Protein AF-A0A355DTV2-F1 (afdb_monomer_lite)

Structure (mmCIF, N/CA/C/O backbone):
data_AF-A0A355DTV2-F1
#
_entry.id   AF-A0A355DTV2-F1
#
loop_
_atom_site.group_PDB
_atom_site.id
_atom_site.type_symbol
_atom_site.label_atom_id
_atom_site.label_alt_id
_atom_site.label_comp_id
_atom_site.label_asym_id
_atom_site.label_entity_id
_atom_site.label_seq_id
_atom_site.pdbx_PDB_ins_code
_atom_site.Cartn_x
_atom_site.Cartn_y
_atom_site.Cartn_z
_atom_site.occupancy
_atom_site.B_iso_or_equiv
_atom_site.auth_seq_id
_atom_site.auth_comp_id
_atom_site.auth_asym_id
_atom_site.auth_atom_id
_atom_site.pdbx_PDB_model_num
ATOM 1 N N . ALA A 1 1 ? 9.858 -0.710 8.877 1.00 85.94 1 ALA A N 1
ATOM 2 C CA . ALA A 1 1 ? 10.605 0.243 8.023 1.00 85.94 1 ALA A CA 1
ATOM 3 C C . ALA A 1 1 ? 10.608 1.642 8.637 1.00 85.94 1 ALA A C 1
ATOM 5 O O . ALA A 1 1 ? 9.737 1.949 9.443 1.00 85.94 1 ALA A O 1
ATOM 6 N N . THR A 1 2 ? 11.566 2.497 8.273 1.00 93.19 2 THR A N 1
ATOM 7 C CA . THR A 1 2 ? 11.585 3.917 8.670 1.00 93.19 2 THR A CA 1
ATOM 8 C C . THR A 1 2 ? 10.692 4.764 7.757 1.00 93.19 2 THR A C 1
ATOM 10 O O . THR A 1 2 ? 10.410 4.387 6.618 1.00 93.19 2 THR A O 1
ATOM 13 N N . ARG A 1 3 ? 10.292 5.965 8.206 1.00 88.50 3 ARG A N 1
ATOM 14 C CA . ARG A 1 3 ? 9.497 6.907 7.388 1.00 88.50 3 ARG A CA 1
ATOM 15 C C . ARG A 1 3 ? 10.162 7.235 6.046 1.00 88.50 3 ARG A C 1
ATOM 17 O O . ARG A 1 3 ? 9.471 7.365 5.039 1.00 88.50 3 ARG A O 1
ATOM 24 N N . SER A 1 4 ? 11.492 7.361 6.022 1.00 91.12 4 SER A N 1
ATOM 25 C CA . SER A 1 4 ? 12.227 7.637 4.782 1.00 91.12 4 SER A CA 1
ATOM 26 C C . SER A 1 4 ? 12.157 6.460 3.809 1.00 91.12 4 SER A C 1
ATOM 28 O O . SER A 1 4 ? 11.897 6.678 2.629 1.00 91.12 4 SER A O 1
ATOM 30 N N . GLN A 1 5 ? 12.307 5.226 4.306 1.00 94.00 5 GLN A N 1
ATOM 31 C CA . GLN A 1 5 ? 12.190 4.010 3.492 1.00 94.00 5 GLN A CA 1
ATOM 32 C C . GLN A 1 5 ? 10.78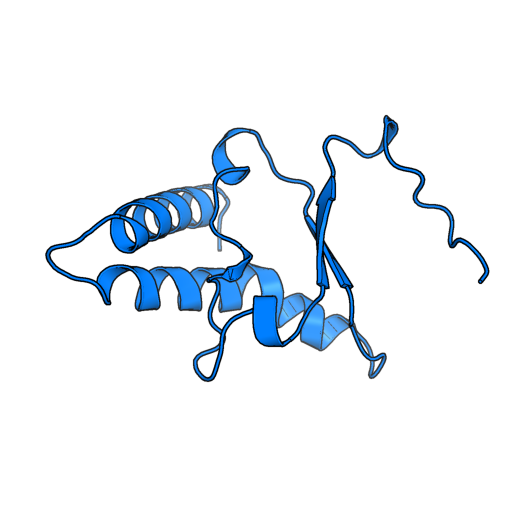6 3.858 2.901 1.00 94.00 5 GLN A C 1
ATOM 34 O O . GLN A 1 5 ? 10.647 3.564 1.719 1.00 94.00 5 GLN A O 1
ATOM 39 N N . ILE A 1 6 ? 9.743 4.121 3.695 1.00 92.06 6 ILE A N 1
ATOM 40 C CA . ILE A 1 6 ? 8.353 4.067 3.219 1.00 92.06 6 ILE A CA 1
ATOM 41 C C . ILE A 1 6 ? 8.127 5.088 2.100 1.00 92.06 6 ILE A C 1
ATOM 43 O O . ILE A 1 6 ? 7.514 4.766 1.083 1.00 92.06 6 ILE A O 1
ATOM 47 N N . ARG A 1 7 ? 8.649 6.312 2.251 1.00 91.38 7 ARG A N 1
ATOM 48 C CA . ARG A 1 7 ? 8.528 7.358 1.227 1.00 91.38 7 ARG A CA 1
ATOM 49 C C . ARG A 1 7 ? 9.262 6.988 -0.060 1.00 91.38 7 ARG A C 1
ATOM 51 O O . ARG A 1 7 ? 8.714 7.170 -1.141 1.00 91.38 7 ARG A O 1
ATOM 58 N N . GLU A 1 8 ? 10.487 6.483 0.050 1.00 93.50 8 GLU A N 1
ATOM 59 C CA . GLU A 1 8 ? 11.257 6.033 -1.111 1.00 93.50 8 GLU A CA 1
ATOM 60 C C . GLU A 1 8 ? 10.536 4.895 -1.842 1.00 93.50 8 GLU A C 1
ATOM 62 O O . GLU A 1 8 ? 10.374 4.942 -3.061 1.00 93.50 8 GLU A O 1
ATOM 67 N N . MET A 1 9 ? 10.040 3.907 -1.095 1.00 95.38 9 MET A N 1
ATOM 68 C CA . MET A 1 9 ? 9.335 2.771 -1.678 1.00 95.38 9 MET A CA 1
ATOM 69 C C . MET A 1 9 ? 8.004 3.182 -2.311 1.00 95.38 9 MET A C 1
ATOM 71 O O . MET A 1 9 ? 7.660 2.710 -3.388 1.00 95.38 9 MET A O 1
ATOM 75 N N . THR A 1 10 ? 7.295 4.133 -1.702 1.00 94.00 10 THR A N 1
ATOM 76 C CA . THR A 1 10 ? 6.097 4.748 -2.292 1.00 94.00 10 THR A CA 1
ATOM 77 C C . THR A 1 10 ? 6.403 5.399 -3.637 1.00 94.00 10 THR A C 1
ATOM 79 O O . THR A 1 10 ? 5.645 5.224 -4.589 1.00 94.00 10 THR A O 1
ATOM 82 N N . GLN A 1 11 ? 7.519 6.124 -3.739 1.00 93.25 11 GLN A N 1
ATOM 83 C CA . GLN A 1 11 ? 7.913 6.748 -4.997 1.00 93.25 11 GLN A CA 1
ATOM 84 C C . GLN A 1 11 ? 8.203 5.692 -6.067 1.00 93.25 11 GLN A C 1
ATOM 86 O O . GLN A 1 11 ? 7.694 5.814 -7.178 1.00 93.25 11 GLN A O 1
ATOM 91 N N . LYS A 1 12 ? 8.964 4.643 -5.720 1.00 95.31 12 LYS A N 1
ATOM 92 C CA . LYS A 1 12 ? 9.239 3.506 -6.615 1.00 95.31 12 LYS A CA 1
ATOM 93 C C . LYS A 1 12 ? 7.953 2.834 -7.082 1.00 95.31 12 LYS A C 1
ATOM 95 O O . LYS A 1 12 ? 7.804 2.548 -8.267 1.00 95.31 12 LYS A O 1
ATOM 100 N N . PHE A 1 13 ? 7.009 2.637 -6.167 1.00 96.31 13 PHE A N 1
ATOM 101 C CA . PHE A 1 13 ? 5.716 2.051 -6.479 1.00 96.31 13 PHE A CA 1
ATOM 102 C C . PHE A 1 13 ? 4.933 2.912 -7.474 1.00 96.31 13 PHE A C 1
ATOM 104 O O . PHE A 1 13 ? 4.513 2.415 -8.514 1.00 96.31 13 PHE A O 1
ATOM 111 N N . PHE A 1 14 ? 4.814 4.217 -7.218 1.00 92.69 14 PHE A N 1
ATOM 112 C CA . PHE A 1 14 ? 4.119 5.138 -8.118 1.00 92.69 14 PHE A CA 1
ATOM 113 C C . PHE A 1 14 ? 4.748 5.176 -9.519 1.00 92.69 14 PHE A C 1
ATOM 115 O O . PHE A 1 14 ? 4.043 5.115 -10.528 1.00 92.69 14 PHE A O 1
ATOM 122 N N . THR A 1 15 ? 6.082 5.227 -9.599 1.00 93.94 15 THR A N 1
ATOM 123 C CA . THR A 1 15 ? 6.775 5.171 -10.892 1.00 93.94 15 THR A CA 1
ATOM 124 C C . THR A 1 15 ? 6.579 3.830 -11.586 1.00 93.94 15 THR A C 1
ATOM 126 O O . THR A 1 15 ? 6.403 3.808 -12.796 1.00 93.94 15 THR A O 1
ATOM 129 N N . GLY A 1 16 ? 6.548 2.726 -10.837 1.00 95.88 16 GLY A N 1
ATOM 130 C CA . GLY A 1 16 ? 6.352 1.399 -11.409 1.00 95.88 16 GLY A CA 1
ATOM 131 C C . GLY A 1 16 ? 4.949 1.203 -11.980 1.00 95.88 16 GLY A C 1
ATOM 132 O O . GLY A 1 16 ? 4.799 0.617 -13.045 1.00 95.88 16 GLY A O 1
ATOM 133 N N . VAL A 1 17 ? 3.913 1.742 -11.323 1.00 93.94 17 VAL A N 1
ATOM 134 C CA . VAL A 1 17 ? 2.524 1.652 -11.821 1.00 93.94 17 VAL A CA 1
ATOM 135 C C . VAL A 1 17 ? 2.356 2.401 -13.144 1.00 93.94 17 VAL A C 1
ATOM 137 O O . VAL A 1 17 ? 1.517 2.044 -13.965 1.00 93.94 17 VAL A O 1
ATOM 140 N N . THR A 1 18 ? 3.159 3.442 -13.361 1.00 93.31 18 THR A N 1
ATOM 141 C CA . THR A 1 18 ? 3.101 4.273 -14.569 1.00 93.31 18 THR A CA 1
ATOM 142 C C . THR A 1 18 ? 4.128 3.869 -15.633 1.00 93.31 18 THR A C 1
ATOM 144 O O . THR A 1 18 ? 4.125 4.445 -16.723 1.00 93.31 18 THR A O 1
ATOM 147 N N . ASP A 1 19 ? 4.984 2.870 -15.373 1.00 95.25 19 ASP A N 1
ATOM 148 C CA . ASP A 1 19 ? 5.994 2.417 -16.332 1.00 95.25 19 ASP A CA 1
ATOM 149 C C . ASP A 1 19 ? 5.402 1.450 -17.363 1.00 95.25 19 ASP A C 1
ATOM 151 O O . ASP A 1 19 ? 5.394 0.229 -17.206 1.00 95.25 19 ASP A O 1
ATOM 155 N N . ILE A 1 20 ? 4.969 2.013 -18.489 1.00 93.81 20 ILE A N 1
ATO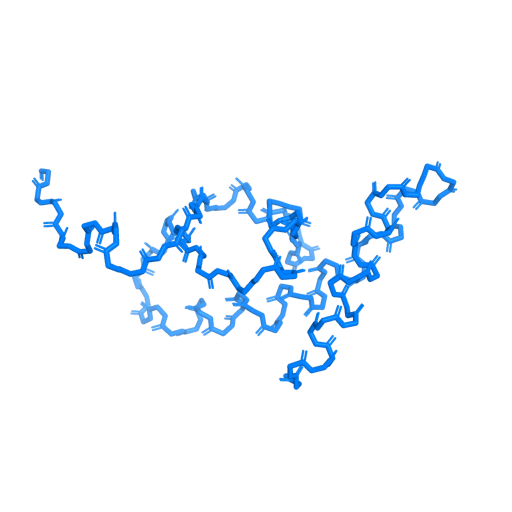M 156 C CA . ILE A 1 20 ? 4.439 1.251 -19.626 1.00 93.81 20 ILE A CA 1
ATOM 157 C C . ILE A 1 20 ? 5.465 0.305 -20.272 1.00 93.81 20 ILE A C 1
ATOM 159 O O . ILE A 1 20 ? 5.080 -0.585 -21.026 1.00 93.81 20 ILE A O 1
ATOM 163 N N . ARG A 1 21 ? 6.768 0.500 -20.026 1.00 96.38 21 ARG A N 1
ATOM 164 C CA . ARG A 1 21 ? 7.835 -0.328 -20.614 1.00 96.38 21 ARG A CA 1
ATOM 165 C C . ARG A 1 21 ? 8.116 -1.565 -19.770 1.00 96.38 21 ARG A C 1
ATOM 167 O O . ARG A 1 21 ? 8.593 -2.563 -20.302 1.00 96.38 21 ARG A O 1
ATOM 174 N N . ASN A 1 22 ? 7.836 -1.495 -18.471 1.00 96.12 22 ASN A N 1
ATOM 175 C CA . ASN A 1 22 ? 7.934 -2.619 -17.554 1.00 96.12 22 ASN A CA 1
ATOM 176 C C . ASN A 1 22 ? 6.685 -2.666 -16.661 1.00 96.12 22 ASN A C 1
ATOM 178 O O . ASN A 1 22 ? 6.725 -2.184 -15.521 1.00 96.12 22 ASN A O 1
ATOM 182 N N . PRO A 1 23 ? 5.594 -3.284 -17.150 1.00 91.56 23 PRO A N 1
ATOM 183 C CA . PRO A 1 23 ? 4.307 -3.265 -16.467 1.00 91.56 23 PRO A CA 1
ATOM 184 C C . PRO A 1 23 ? 4.326 -3.991 -15.121 1.00 91.56 23 PRO A C 1
ATOM 186 O O . PRO A 1 23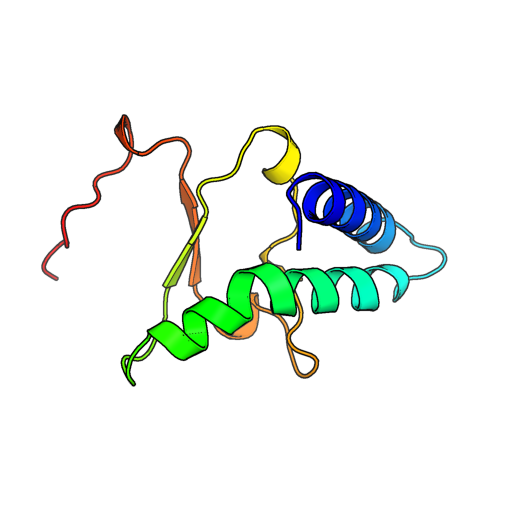 ? 3.411 -3.798 -14.344 1.00 91.56 23 PRO A O 1
ATOM 189 N N . ASN A 1 24 ? 5.354 -4.789 -14.814 1.00 95.50 24 ASN A N 1
ATOM 190 C CA . ASN A 1 24 ? 5.466 -5.509 -13.543 1.00 95.50 24 ASN A CA 1
ATOM 191 C C . ASN A 1 24 ? 6.413 -4.828 -12.541 1.00 95.50 24 ASN A C 1
ATOM 193 O O . ASN A 1 24 ? 6.573 -5.312 -11.422 1.00 95.50 24 ASN A O 1
ATOM 197 N N . SER A 1 25 ? 7.040 -3.704 -12.907 1.00 96.50 25 SER A N 1
ATOM 198 C CA . SER A 1 25 ? 7.994 -2.991 -12.041 1.00 96.50 25 SER A CA 1
ATOM 199 C C . SER A 1 25 ? 7.374 -2.457 -10.744 1.00 96.50 25 SER A C 1
ATOM 201 O O . SER A 1 25 ? 8.090 -2.203 -9.778 1.00 96.50 25 SER A O 1
ATOM 203 N N . TYR A 1 26 ? 6.046 -2.321 -10.692 1.00 96.62 26 TYR A N 1
ATOM 204 C CA . TYR A 1 26 ? 5.330 -1.933 -9.480 1.00 96.62 26 TYR A CA 1
ATOM 205 C C . TYR A 1 26 ? 5.248 -3.048 -8.433 1.00 96.62 26 TYR A C 1
ATOM 207 O O . TYR A 1 26 ? 5.018 -2.744 -7.263 1.00 96.62 26 TYR A O 1
ATOM 215 N N . LEU A 1 27 ? 5.389 -4.318 -8.831 1.00 97.75 27 LEU A N 1
ATOM 216 C CA . LEU A 1 27 ? 4.964 -5.453 -8.012 1.00 97.75 27 LEU A CA 1
ATOM 217 C C . LEU A 1 27 ? 5.824 -5.625 -6.756 1.00 97.75 27 LEU A C 1
ATOM 219 O O . LEU A 1 27 ? 5.285 -5.795 -5.666 1.00 97.75 27 LEU A O 1
ATOM 223 N N . GLU A 1 28 ? 7.147 -5.526 -6.884 1.00 97.75 28 GLU A N 1
ATOM 224 C CA . GLU A 1 28 ? 8.056 -5.610 -5.733 1.00 97.75 28 GLU A CA 1
ATOM 225 C C . GLU A 1 28 ? 7.820 -4.447 -4.741 1.00 97.75 28 GLU A C 1
ATOM 227 O O . GLU A 1 28 ? 7.602 -4.718 -3.556 1.00 97.75 28 GLU A O 1
ATOM 232 N N . PRO A 1 29 ? 7.753 -3.167 -5.173 1.00 97.44 29 PRO A N 1
ATOM 233 C CA . PRO A 1 29 ? 7.353 -2.078 -4.284 1.00 97.44 29 PRO A CA 1
ATOM 234 C C . PRO A 1 29 ? 5.977 -2.262 -3.633 1.00 97.44 29 PRO A C 1
ATOM 236 O O . PRO A 1 29 ? 5.818 -1.941 -2.454 1.00 97.44 29 PRO A O 1
ATOM 239 N N . ALA A 1 30 ? 4.991 -2.783 -4.373 1.00 97.88 30 ALA A N 1
ATOM 240 C CA . ALA A 1 30 ? 3.647 -3.045 -3.862 1.00 97.88 30 ALA A CA 1
ATOM 241 C C . ALA A 1 30 ? 3.663 -4.070 -2.722 1.00 97.88 30 ALA A C 1
ATOM 243 O O . ALA A 1 30 ? 3.021 -3.853 -1.694 1.00 97.88 30 ALA A O 1
ATOM 244 N N . GLN A 1 31 ? 4.427 -5.152 -2.889 1.00 98.12 31 GLN A N 1
ATOM 245 C CA . GLN A 1 31 ? 4.588 -6.205 -1.886 1.00 98.12 31 GLN A CA 1
ATOM 246 C C . GLN A 1 31 ? 5.338 -5.700 -0.655 1.00 98.12 31 GLN A C 1
ATOM 248 O O . GLN A 1 31 ? 4.873 -5.878 0.467 1.00 98.12 31 GLN A O 1
ATOM 253 N N . LYS A 1 32 ? 6.436 -4.956 -0.838 1.00 97.69 32 LYS A N 1
ATOM 254 C CA . LYS A 1 32 ? 7.175 -4.369 0.292 1.00 97.69 32 LYS A CA 1
ATOM 255 C C . LYS A 1 32 ? 6.338 -3.388 1.106 1.00 97.69 32 LYS A C 1
ATOM 257 O O . LYS A 1 32 ? 6.434 -3.361 2.330 1.00 97.69 32 LYS A O 1
ATOM 262 N N . LEU A 1 33 ? 5.517 -2.571 0.448 1.00 95.75 33 LEU A N 1
ATOM 263 C CA . LEU A 1 33 ? 4.606 -1.664 1.146 1.00 95.75 33 LEU A CA 1
ATOM 264 C C . LEU A 1 33 ? 3.473 -2.418 1.849 1.00 95.75 33 LEU A C 1
ATOM 266 O O . LEU A 1 33 ? 3.098 -2.015 2.947 1.00 95.75 33 LEU A O 1
ATOM 270 N N . TYR A 1 34 ? 2.960 -3.501 1.261 1.00 95.75 34 TYR A N 1
ATOM 271 C CA . TYR A 1 34 ? 1.980 -4.368 1.914 1.00 95.75 34 TYR A CA 1
ATOM 272 C C . TYR A 1 34 ? 2.542 -4.973 3.210 1.00 95.75 34 TYR A C 1
ATOM 274 O O . TYR A 1 34 ? 1.945 -4.783 4.270 1.00 95.75 34 TYR A O 1
ATOM 282 N N . GLU A 1 35 ? 3.720 -5.604 3.141 1.00 96.25 35 GLU A N 1
ATOM 283 C CA . GLU A 1 35 ? 4.418 -6.194 4.298 1.00 96.25 35 GLU A CA 1
ATOM 284 C C . GLU A 1 35 ? 4.617 -5.163 5.422 1.00 96.25 35 GLU A C 1
ATOM 286 O O . GLU A 1 35 ? 4.483 -5.452 6.607 1.00 96.25 35 GLU A O 1
ATOM 291 N N . TRP A 1 36 ? 4.946 -3.914 5.077 1.00 94.94 36 TRP A N 1
ATOM 292 C CA . TRP A 1 36 ? 5.224 -2.893 6.090 1.00 94.94 36 TRP A CA 1
ATOM 293 C C . TRP A 1 36 ? 3.985 -2.222 6.676 1.00 94.94 36 TRP A C 1
ATOM 295 O O . TRP A 1 36 ? 4.059 -1.739 7.807 1.00 94.94 36 TRP A O 1
ATOM 305 N N . LEU A 1 37 ? 2.903 -2.095 5.907 1.00 90.94 37 LEU A N 1
ATOM 306 C CA . LEU A 1 37 ? 1.772 -1.231 6.263 1.00 90.94 37 LEU A CA 1
ATOM 307 C C . LEU A 1 37 ? 0.486 -1.997 6.563 1.00 90.94 37 LEU A C 1
ATOM 309 O O . LEU A 1 37 ? -0.331 -1.498 7.333 1.00 90.94 37 LEU A O 1
ATOM 313 N N . VAL A 1 38 ? 0.287 -3.158 5.940 1.00 92.06 38 VAL A N 1
ATOM 314 C CA . VAL A 1 38 ? -0.976 -3.903 5.996 1.00 92.06 38 VAL A CA 1
ATOM 315 C C . VAL A 1 38 ? -0.821 -5.175 6.813 1.00 92.06 38 VAL A C 1
ATOM 317 O O . VAL A 1 38 ? -1.616 -5.393 7.721 1.00 92.06 38 VAL A O 1
ATOM 320 N N . GLU A 1 39 ? 0.215 -5.970 6.545 1.00 91.94 39 GLU A N 1
ATOM 321 C CA . GLU A 1 39 ? 0.441 -7.256 7.220 1.00 91.94 39 GLU A CA 1
ATOM 322 C C . GLU A 1 39 ? 0.403 -7.157 8.762 1.00 91.94 39 GLU A C 1
ATOM 324 O O . GLU A 1 39 ? -0.338 -7.927 9.376 1.00 91.94 39 GLU A O 1
ATOM 329 N N . PRO A 1 40 ? 1.021 -6.150 9.422 1.00 91.12 40 PRO A N 1
ATOM 330 C CA . PRO A 1 40 ? 0.953 -6.035 10.881 1.00 91.12 40 PRO A CA 1
ATOM 331 C C . PRO A 1 40 ? -0.466 -5.788 11.419 1.00 91.12 40 PRO A C 1
ATOM 333 O O . PRO A 1 40 ? -0.756 -6.093 12.572 1.00 91.12 40 PRO A O 1
ATOM 336 N N . LEU A 1 41 ? -1.364 -5.212 10.611 1.00 87.44 41 LEU A N 1
ATOM 337 C CA . LEU A 1 41 ? -2.754 -4.962 11.009 1.00 87.44 41 LEU A CA 1
ATOM 338 C C . LEU A 1 41 ? -3.577 -6.253 11.012 1.00 87.44 41 LEU A C 1
ATOM 340 O O . LEU A 1 41 ? -4.480 -6.399 11.837 1.00 87.44 41 LEU A O 1
ATOM 344 N N . GLU A 1 42 ? -3.266 -7.184 10.110 1.00 81.56 42 GLU A N 1
ATOM 345 C CA . GLU A 1 42 ? -3.933 -8.486 10.044 1.00 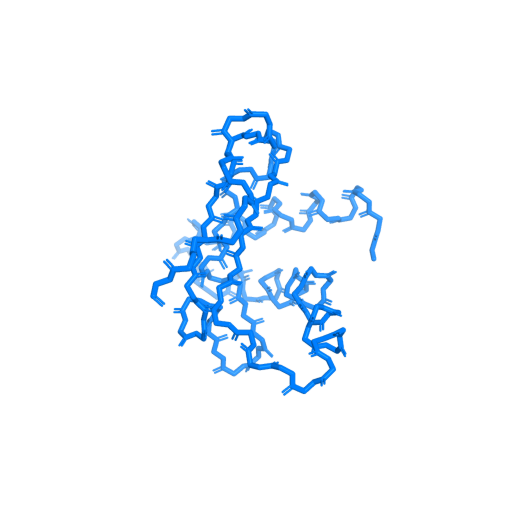81.56 42 GLU A CA 1
ATOM 346 C C . GLU A 1 42 ? -3.640 -9.317 11.295 1.00 81.56 42 GLU A C 1
ATOM 348 O O . GLU A 1 42 ? -4.547 -9.939 11.850 1.00 81.56 42 GLU A O 1
ATOM 353 N N . GLU A 1 43 ? -2.408 -9.244 11.801 1.00 80.00 43 GLU A N 1
ATOM 354 C CA . GLU A 1 43 ? -1.999 -9.901 13.046 1.00 80.00 43 GLU A CA 1
ATOM 355 C C . GLU A 1 43 ? -2.709 -9.314 14.279 1.00 80.00 43 GLU A C 1
ATOM 357 O O . GLU A 1 43 ? -3.112 -10.045 15.187 1.00 80.00 43 GLU A O 1
ATOM 362 N N . ILE A 1 44 ? -2.914 -7.992 14.306 1.00 79.12 44 ILE A N 1
ATOM 363 C CA . ILE A 1 44 ? -3.538 -7.280 15.435 1.00 79.12 44 ILE A CA 1
ATOM 364 C C . ILE A 1 44 ? -5.044 -7.559 15.537 1.00 79.12 44 ILE A C 1
ATOM 366 O O . ILE A 1 44 ? -5.623 -7.409 16.612 1.00 79.12 44 ILE A O 1
ATOM 370 N N . SER A 1 45 ? -5.690 -8.011 14.462 1.00 75.50 45 SER A N 1
ATOM 371 C CA . SER A 1 45 ? -7.147 -8.177 14.393 1.00 75.50 45 SER A CA 1
ATOM 372 C C . SER A 1 45 ? -7.748 -9.179 15.402 1.00 75.50 45 SER A C 1
ATOM 374 O O . SER A 1 45 ? -8.968 -9.276 15.514 1.00 75.50 45 SER A O 1
ATOM 376 N N . GLN A 1 46 ? -6.934 -9.945 16.143 1.00 68.56 46 GLN A N 1
ATOM 377 C CA . GLN A 1 46 ? -7.364 -10.930 17.158 1.00 68.56 46 GLN A CA 1
ATOM 378 C C . GLN A 1 46 ? -8.504 -11.863 16.697 1.00 68.56 46 GLN A C 1
ATOM 380 O O . GLN A 1 46 ? -9.391 -12.226 17.467 1.00 68.56 46 GLN A O 1
ATOM 385 N N . GLY A 1 47 ? -8.507 -12.247 15.419 1.00 67.56 47 GLY A N 1
ATOM 386 C CA . GLY A 1 47 ? -9.537 -13.118 14.844 1.00 67.56 47 GLY A CA 1
ATOM 387 C C . GLY A 1 47 ? -10.842 -12.417 14.450 1.00 67.56 47 GLY A C 1
ATOM 388 O O . GLY A 1 47 ? -11.747 -13.076 13.939 1.00 67.56 47 GLY A O 1
ATOM 389 N N . GLN A 1 48 ? -10.954 -11.096 14.612 1.00 76.69 48 GLN A N 1
ATOM 390 C CA . GLN A 1 48 ? -12.024 -10.335 13.972 1.00 76.69 48 GLN A CA 1
ATOM 391 C C . GLN A 1 48 ? -11.766 -10.243 12.467 1.00 76.69 48 GLN A C 1
ATOM 393 O O . GLN A 1 48 ? -10.631 -10.101 12.006 1.00 76.69 48 GLN A O 1
ATOM 398 N N . LYS A 1 49 ? -12.834 -10.332 11.674 1.00 79.12 49 LYS A N 1
ATOM 399 C CA . LYS A 1 49 ? -12.738 -10.184 10.224 1.00 79.12 49 LYS A CA 1
ATOM 400 C C . LYS A 1 49 ? -12.622 -8.700 9.883 1.00 79.12 49 LYS A C 1
ATOM 402 O O . LYS A 1 49 ? -13.616 -7.980 9.914 1.00 79.12 49 LYS A O 1
ATOM 407 N N . LEU A 1 50 ? -11.418 -8.253 9.534 1.00 83.94 50 LEU A N 1
ATOM 408 C CA . LEU A 1 50 ? -11.215 -6.939 8.926 1.00 83.94 50 LEU A CA 1
ATOM 409 C C . LEU A 1 50 ? -11.878 -6.924 7.546 1.00 83.94 50 LEU A C 1
ATOM 411 O O . LEU A 1 50 ? -11.560 -7.749 6.692 1.00 83.94 50 LEU A O 1
ATOM 415 N N . THR A 1 51 ? -12.799 -5.990 7.327 1.00 87.12 51 THR A N 1
ATOM 416 C CA . THR A 1 51 ? -13.445 -5.789 6.018 1.00 87.12 51 THR A CA 1
ATOM 417 C C . THR A 1 51 ? -13.138 -4.424 5.420 1.00 87.12 51 THR A C 1
ATOM 419 O O . THR A 1 51 ? -13.203 -4.267 4.204 1.00 87.12 51 THR A O 1
ATOM 422 N N . ASN A 1 52 ? -12.791 -3.444 6.259 1.00 89.94 52 ASN A N 1
ATOM 423 C CA . ASN A 1 52 ? -12.617 -2.052 5.865 1.00 89.94 52 ASN A CA 1
ATOM 424 C C . ASN A 1 52 ? -11.258 -1.549 6.353 1.00 89.94 52 ASN A C 1
ATOM 426 O O . ASN A 1 52 ? -10.946 -1.673 7.538 1.00 89.94 52 ASN A O 1
ATOM 430 N N . LEU A 1 53 ? -10.482 -0.945 5.457 1.00 90.81 53 LEU A N 1
ATOM 431 C CA . LEU A 1 53 ? -9.228 -0.275 5.784 1.00 90.81 53 LEU A CA 1
ATOM 432 C C . LEU A 1 53 ? -9.338 1.196 5.407 1.00 90.81 53 LEU A C 1
ATOM 434 O O . LEU A 1 53 ? -9.519 1.544 4.239 1.00 90.81 53 LEU A O 1
ATOM 438 N N . THR A 1 54 ? -9.204 2.064 6.404 1.00 90.00 54 THR A N 1
ATOM 439 C CA . THR A 1 54 ? -9.275 3.509 6.203 1.00 90.00 54 THR A CA 1
ATOM 440 C C . THR A 1 54 ? -7.924 4.145 6.483 1.00 90.00 54 THR A C 1
ATOM 442 O O . THR A 1 54 ? -7.366 4.000 7.568 1.00 90.00 54 THR A O 1
ATOM 445 N N . PHE A 1 55 ? -7.406 4.880 5.502 1.00 89.50 55 PHE A N 1
ATOM 446 C CA . PHE A 1 55 ? -6.067 5.449 5.535 1.00 89.50 55 PHE A CA 1
ATOM 447 C C . PHE A 1 55 ? -6.113 6.950 5.805 1.00 89.50 55 PHE A C 1
ATOM 449 O O . PHE A 1 55 ? -6.771 7.710 5.092 1.00 89.50 55 PHE A O 1
ATOM 456 N N . LEU A 1 56 ? -5.347 7.388 6.802 1.00 89.56 56 LEU A N 1
ATOM 457 C CA . LEU A 1 56 ? -5.040 8.795 7.033 1.00 89.56 56 LEU A CA 1
ATOM 458 C C . LEU A 1 56 ? -3.587 9.044 6.633 1.00 89.56 56 LEU A C 1
ATOM 460 O O . LEU A 1 56 ? -2.658 8.642 7.329 1.00 89.56 56 LEU A O 1
ATOM 464 N N . MET A 1 57 ? -3.396 9.688 5.485 1.00 85.19 57 MET A N 1
ATOM 465 C CA . MET A 1 57 ? -2.084 9.814 4.855 1.00 85.19 57 MET A CA 1
ATOM 466 C C . MET A 1 57 ? -1.554 11.246 4.893 1.00 85.19 57 MET A C 1
ATOM 468 O O 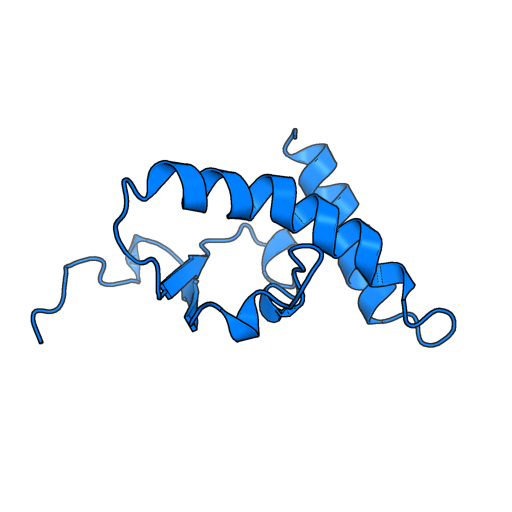. MET A 1 57 ? -2.272 12.218 4.625 1.00 85.19 57 MET A O 1
ATOM 472 N N . ASP A 1 58 ? -0.252 11.355 5.156 1.00 82.56 58 ASP A N 1
ATOM 473 C CA . ASP A 1 58 ? 0.515 12.580 4.941 1.00 82.56 58 ASP A CA 1
ATOM 474 C C . ASP A 1 58 ? 0.442 12.993 3.457 1.00 82.56 58 ASP A C 1
ATOM 476 O O . ASP A 1 58 ? 0.251 12.151 2.577 1.00 82.56 58 ASP A O 1
ATOM 480 N N . LYS A 1 59 ? 0.606 14.287 3.162 1.00 79.81 59 LYS A N 1
ATOM 481 C CA . LYS A 1 59 ? 0.437 14.895 1.831 1.00 79.81 59 LYS A CA 1
ATOM 482 C C . LYS A 1 59 ? 1.113 14.088 0.718 1.00 79.81 59 LYS A C 1
ATOM 484 O O . LYS A 1 59 ? 0.521 13.902 -0.339 1.00 79.81 59 LYS A O 1
ATOM 489 N N . ASN A 1 60 ? 2.320 13.590 0.971 1.00 77.12 60 ASN A N 1
ATOM 490 C CA . ASN A 1 60 ? 3.140 12.891 -0.023 1.00 77.12 60 ASN A CA 1
ATOM 491 C C . ASN A 1 60 ? 2.746 11.422 -0.243 1.00 77.12 60 ASN A C 1
ATOM 493 O O . ASN A 1 60 ? 3.260 10.793 -1.157 1.00 77.12 60 ASN A O 1
ATOM 497 N N . LEU A 1 61 ? 1.868 10.869 0.594 1.00 82.19 61 LEU A N 1
ATOM 498 C CA . LEU A 1 61 ? 1.405 9.484 0.500 1.00 82.19 61 LEU A CA 1
ATOM 499 C C . LEU A 1 61 ? -0.030 9.391 -0.040 1.00 82.19 61 LEU A C 1
ATOM 501 O O . LEU A 1 61 ? -0.479 8.312 -0.395 1.00 82.19 61 LEU A O 1
ATOM 505 N N . ARG A 1 62 ? -0.750 10.513 -0.182 1.00 82.25 62 ARG A N 1
ATOM 506 C CA . ARG A 1 62 ? -2.146 10.515 -0.663 1.00 82.25 62 ARG A CA 1
ATOM 507 C C . ARG A 1 62 ? -2.330 9.988 -2.086 1.00 82.25 62 ARG A C 1
ATOM 509 O O . ARG A 1 62 ? -3.433 9.578 -2.423 1.00 82.25 62 ARG A O 1
ATOM 516 N N . SER A 1 63 ? -1.269 9.992 -2.889 1.00 83.19 63 SER A N 1
ATOM 517 C CA . SER A 1 63 ? -1.277 9.474 -4.261 1.00 83.19 63 SER A CA 1
ATOM 518 C C . SER A 1 63 ? -0.818 8.017 -4.364 1.00 83.19 63 SER A C 1
ATOM 520 O O . SER A 1 63 ? -0.644 7.524 -5.476 1.00 83.19 63 SER A O 1
ATOM 522 N N . VAL A 1 64 ? -0.578 7.329 -3.239 1.00 88.44 64 VAL A N 1
ATOM 523 C CA . VAL A 1 64 ? -0.233 5.902 -3.254 1.00 88.44 64 VAL A CA 1
ATOM 524 C C . VAL A 1 64 ? -1.406 5.127 -3.866 1.00 88.44 64 VAL A C 1
ATOM 526 O O . VAL A 1 64 ? -2.533 5.269 -3.383 1.00 88.44 64 VAL A O 1
ATOM 529 N N . PRO A 1 65 ? -1.173 4.271 -4.875 1.00 92.81 65 PRO A N 1
ATOM 530 C CA . PRO A 1 65 ? -2.199 3.379 -5.397 1.00 92.81 65 PRO A CA 1
ATOM 531 C C . PRO A 1 65 ? -2.466 2.226 -4.410 1.00 92.81 65 PRO A C 1
ATOM 533 O O . PRO A 1 65 ? -2.104 1.081 -4.651 1.00 92.81 65 PRO A O 1
ATOM 536 N N . LEU A 1 66 ? -3.105 2.538 -3.274 1.00 93.62 66 LEU A N 1
ATOM 537 C CA . LEU A 1 66 ? -3.368 1.610 -2.162 1.00 93.62 66 LEU A CA 1
ATOM 538 C C . LEU A 1 66 ? -4.112 0.347 -2.605 1.00 93.62 66 LEU A C 1
ATOM 540 O O . LEU A 1 66 ? -3.807 -0.746 -2.142 1.00 93.62 66 LEU A O 1
ATOM 544 N N . ALA A 1 67 ? -5.052 0.505 -3.537 1.00 94.62 67 ALA A N 1
ATOM 545 C CA . ALA A 1 67 ? -5.797 -0.595 -4.140 1.00 94.62 67 ALA A CA 1
ATOM 546 C C . ALA A 1 67 ? -4.893 -1.651 -4.788 1.00 94.62 67 ALA A C 1
ATOM 548 O O . ALA A 1 67 ? -5.247 -2.825 -4.784 1.00 94.62 67 ALA A O 1
ATOM 549 N N . ALA A 1 68 ? -3.737 -1.229 -5.305 1.00 96.06 68 ALA A N 1
ATOM 550 C CA . ALA A 1 68 ? -2.772 -2.071 -5.996 1.00 96.06 68 ALA A CA 1
ATOM 551 C C . ALA A 1 68 ? -1.636 -2.574 -5.086 1.00 96.06 68 ALA A C 1
ATOM 553 O O . ALA A 1 68 ? -0.707 -3.210 -5.584 1.00 96.06 68 ALA A O 1
ATOM 554 N N . LEU A 1 69 ? -1.684 -2.314 -3.770 1.00 96.56 69 LEU A N 1
ATOM 555 C CA . LEU A 1 69 ? -0.841 -3.059 -2.831 1.00 96.56 69 LEU A CA 1
ATOM 556 C C . LEU A 1 69 ? -1.152 -4.550 -2.965 1.00 96.56 69 LEU A C 1
ATOM 558 O O . LEU A 1 69 ? -2.299 -4.919 -3.213 1.00 96.56 69 LEU A O 1
ATOM 562 N N . HIS A 1 70 ? -0.133 -5.392 -2.834 1.00 97.50 70 HIS A N 1
ATOM 563 C CA . HIS A 1 70 ? -0.229 -6.794 -3.219 1.00 97.50 70 HIS A CA 1
ATOM 564 C C . HIS A 1 70 ? 0.391 -7.681 -2.144 1.00 97.50 70 HIS A C 1
ATOM 566 O O . HIS A 1 70 ? 1.523 -7.443 -1.743 1.00 97.50 70 HIS A O 1
ATOM 572 N N . ASP A 1 71 ? -0.316 -8.717 -1.704 1.00 95.12 71 ASP A N 1
ATOM 573 C CA . ASP A 1 71 ? 0.131 -9.619 -0.625 1.00 95.12 71 ASP A CA 1
ATOM 574 C C . ASP A 1 71 ? 0.983 -10.804 -1.125 1.00 95.12 71 ASP A C 1
ATOM 576 O O . ASP A 1 71 ? 1.379 -11.688 -0.369 1.00 95.12 71 ASP A O 1
ATOM 580 N N . GLY A 1 72 ? 1.233 -10.845 -2.433 1.00 95.44 72 GLY A N 1
ATOM 581 C CA . GLY A 1 72 ? 1.901 -11.951 -3.125 1.00 95.44 72 GLY A CA 1
ATOM 582 C C . GLY A 1 72 ? 0.931 -12.923 -3.803 1.00 95.44 72 GLY A C 1
ATOM 583 O O . GLY A 1 72 ? 1.358 -13.695 -4.657 1.00 95.44 72 GLY A O 1
ATOM 584 N N . LYS A 1 73 ? -0.367 -12.838 -3.500 1.00 95.69 73 LYS A N 1
ATOM 585 C CA . LYS A 1 73 ? -1.445 -13.657 -4.072 1.00 95.69 73 LYS A CA 1
ATOM 586 C C . LYS A 1 73 ? -2.502 -12.826 -4.802 1.00 95.69 73 LYS A C 1
ATOM 588 O O . LYS A 1 73 ? -3.011 -13.287 -5.817 1.00 95.69 73 LYS A O 1
ATOM 593 N N . GLY A 1 74 ? -2.830 -11.648 -4.287 1.00 96.12 74 GLY A N 1
ATOM 594 C CA . GLY A 1 74 ? -3.832 -10.749 -4.841 1.00 96.12 74 GLY A CA 1
ATOM 595 C C . GLY A 1 74 ? -3.672 -9.314 -4.350 1.00 96.12 74 GLY A C 1
ATOM 596 O O . GLY A 1 74 ? -2.776 -8.975 -3.568 1.00 96.12 74 GLY A O 1
ATOM 597 N N . PHE A 1 75 ? -4.550 -8.452 -4.845 1.00 96.88 75 PHE A N 1
ATOM 598 C CA . PHE A 1 75 ? -4.535 -7.026 -4.558 1.00 96.88 75 PHE A CA 1
ATOM 599 C C . PHE A 1 75 ? -5.352 -6.680 -3.316 1.00 96.88 75 PHE A C 1
ATOM 601 O O . PHE A 1 75 ? -6.366 -7.302 -2.997 1.00 96.88 75 PHE A O 1
ATOM 608 N N . LEU A 1 76 ? -4.963 -5.604 -2.635 1.00 95.44 76 LEU A N 1
ATOM 609 C CA . LEU A 1 76 ? -5.635 -5.148 -1.424 1.00 95.44 76 LEU A CA 1
ATOM 610 C C . LEU A 1 76 ? -7.118 -4.827 -1.665 1.00 95.44 76 LEU A C 1
ATOM 612 O O . LEU A 1 76 ? -7.960 -5.141 -0.824 1.00 95.44 76 LEU A O 1
ATOM 616 N N . ALA A 1 77 ? -7.448 -4.251 -2.826 1.00 95.25 77 ALA A N 1
ATOM 617 C CA . ALA A 1 77 ? -8.827 -3.933 -3.203 1.00 95.25 77 ALA A CA 1
ATOM 618 C C . ALA A 1 77 ? -9.721 -5.165 -3.431 1.00 95.25 77 ALA A C 1
ATOM 620 O O . ALA A 1 77 ? -10.942 -5.041 -3.399 1.00 95.25 77 ALA A O 1
ATOM 621 N N . GLU A 1 78 ? -9.145 -6.349 -3.638 1.00 95.31 78 GLU A N 1
ATOM 622 C CA . GLU A 1 78 ? -9.909 -7.596 -3.775 1.00 95.31 78 GLU A CA 1
ATOM 623 C C . GLU A 1 78 ? -10.350 -8.138 -2.410 1.00 95.31 78 GLU A C 1
ATOM 625 O O . GLU A 1 78 ? -11.287 -8.931 -2.317 1.00 95.31 78 GLU A O 1
ATOM 630 N N . ARG A 1 79 ? -9.673 -7.709 -1.338 1.00 91.44 79 ARG A N 1
ATOM 631 C CA . ARG A 1 79 ? -9.846 -8.237 0.018 1.00 91.44 79 ARG A CA 1
ATOM 632 C C . ARG A 1 79 ? -10.542 -7.258 0.963 1.00 91.44 79 ARG A C 1
ATOM 634 O O . ARG A 1 79 ? -11.240 -7.702 1.874 1.00 91.44 79 ARG A O 1
ATOM 641 N N . TYR A 1 80 ? -10.372 -5.952 0.751 1.00 92.44 80 TYR A N 1
ATOM 642 C CA . TYR A 1 80 ? -10.835 -4.910 1.669 1.00 92.44 80 TYR A CA 1
ATOM 643 C C . TYR A 1 80 ? -11.574 -3.778 0.957 1.00 92.44 80 TYR A C 1
ATOM 645 O O . TYR A 1 80 ? -11.190 -3.339 -0.125 1.00 92.44 80 TYR A O 1
ATOM 653 N N . SER A 1 81 ? -12.576 -3.217 1.636 1.00 92.31 81 SER A N 1
ATOM 654 C CA . SER A 1 81 ? -13.126 -1.907 1.282 1.00 92.31 81 SER A CA 1
ATOM 655 C C . SER A 1 81 ? -12.147 -0.821 1.722 1.00 92.31 81 SER A C 1
ATOM 657 O O . SER A 1 81 ? -11.809 -0.731 2.905 1.00 92.31 81 SER A O 1
ATOM 659 N N . LEU A 1 82 ? -11.683 0.003 0.784 1.00 92.12 82 LEU A N 1
ATOM 660 C CA . LEU A 1 82 ? -10.656 1.013 1.043 1.00 92.12 82 LEU A CA 1
ATOM 661 C C . LEU A 1 82 ? -11.271 2.407 1.176 1.00 92.12 82 LEU A C 1
ATOM 663 O O . LEU A 1 82 ? -12.044 2.838 0.322 1.00 92.12 82 LEU A O 1
ATOM 667 N N . GLY A 1 83 ? -10.891 3.129 2.229 1.00 89.62 83 GLY A N 1
ATOM 668 C CA . GLY A 1 83 ? -11.288 4.515 2.472 1.00 89.62 83 GLY A CA 1
ATOM 669 C C . GLY A 1 83 ? -10.085 5.431 2.677 1.00 89.62 83 GLY A C 1
ATOM 670 O O . GLY A 1 83 ? -9.040 5.007 3.167 1.00 89.62 83 GLY A O 1
ATOM 671 N N . ILE A 1 84 ? -10.233 6.712 2.342 1.00 88.00 84 ILE A N 1
ATOM 672 C CA . ILE A 1 84 ? -9.233 7.746 2.636 1.00 88.00 84 ILE A CA 1
ATOM 673 C C . ILE A 1 84 ? -9.881 8.808 3.519 1.00 88.00 84 ILE A C 1
ATOM 675 O O . ILE A 1 84 ? -10.911 9.377 3.162 1.00 88.00 84 ILE A O 1
ATOM 679 N N . MET A 1 85 ? -9.258 9.098 4.660 1.00 87.50 85 MET A N 1
ATOM 680 C CA . MET A 1 85 ? -9.674 10.173 5.558 1.00 87.50 85 MET A CA 1
ATOM 681 C C . MET A 1 85 ? -8.846 11.436 5.300 1.00 87.50 85 MET A C 1
ATOM 683 O O . MET A 1 85 ? -7.614 11.371 5.300 1.00 87.50 85 MET A O 1
ATOM 687 N N . PRO A 1 86 ? -9.480 12.610 5.136 1.00 81.31 86 PRO A N 1
ATOM 688 C CA . PRO A 1 86 ? -8.759 13.873 5.003 1.00 81.31 86 PRO A CA 1
ATOM 689 C C . PRO A 1 86 ? -8.149 14.338 6.336 1.00 81.31 86 PRO A C 1
ATOM 691 O O . PRO A 1 86 ? -7.038 14.873 6.349 1.00 81.31 86 PRO A O 1
ATOM 694 N N . SER A 1 87 ? -8.858 14.137 7.454 1.00 83.38 87 SER A N 1
ATOM 695 C CA . SER A 1 87 ? -8.383 14.390 8.820 1.00 83.38 87 SER A CA 1
ATOM 696 C C . SER A 1 87 ? -9.251 13.662 9.857 1.00 83.38 87 SER A C 1
ATOM 698 O O . SER A 1 87 ? -10.403 13.316 9.579 1.00 83.38 87 SER A O 1
ATOM 700 N N . LEU A 1 88 ? -8.723 13.473 11.073 1.00 82.94 88 LEU A N 1
ATOM 701 C CA . LEU A 1 88 ? -9.505 12.946 12.203 1.00 82.94 88 LEU A CA 1
ATOM 702 C C . LEU A 1 88 ? -10.630 13.903 12.621 1.00 82.94 88 LEU A C 1
ATOM 704 O O . LEU A 1 88 ? -11.717 13.454 12.955 1.00 82.94 88 LEU A O 1
ATOM 708 N N . ALA A 1 89 ? -10.390 15.216 12.564 1.00 84.25 89 ALA A N 1
ATOM 709 C CA . ALA A 1 89 ? -11.364 16.224 12.986 1.00 84.25 89 ALA A CA 1
ATOM 710 C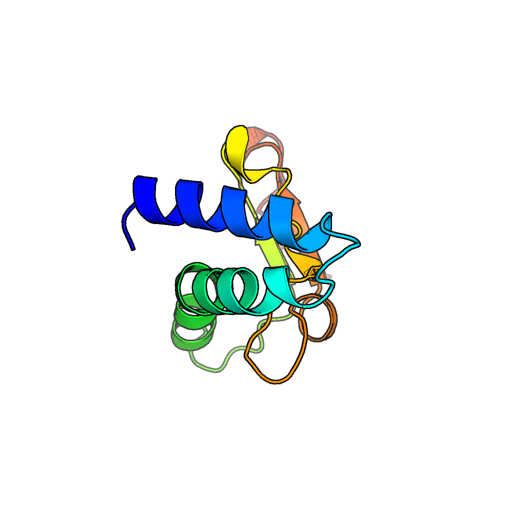 C . ALA A 1 89 ? -12.588 16.321 12.057 1.00 84.25 89 ALA A C 1
ATOM 712 O O . ALA A 1 89 ? -13.646 16.766 12.487 1.00 84.25 89 ALA A O 1
ATOM 713 N N . LEU A 1 90 ? -12.444 15.924 10.789 1.00 80.44 90 LEU A N 1
ATOM 714 C CA . LEU A 1 90 ? -13.501 16.012 9.775 1.00 80.44 90 LEU A CA 1
ATOM 715 C C . LEU A 1 90 ? -14.202 14.676 9.515 1.00 80.44 90 LEU A C 1
ATOM 717 O O . LEU A 1 90 ? -15.087 14.613 8.666 1.00 80.44 90 LEU A O 1
ATOM 721 N N . THR A 1 91 ? -13.812 13.611 10.218 1.00 79.69 91 THR A N 1
ATOM 722 C CA . THR A 1 91 ? -14.403 12.287 10.025 1.00 79.69 91 THR A CA 1
ATOM 723 C C . THR A 1 91 ? -15.123 11.850 11.289 1.00 79.69 91 THR A C 1
ATOM 725 O O . THR A 1 91 ? -14.535 11.819 12.367 1.00 79.69 91 THR A O 1
ATOM 728 N N . ASN A 1 92 ? -16.395 11.470 11.162 1.00 77.88 92 ASN A N 1
ATOM 729 C CA . ASN A 1 92 ? -17.116 10.854 12.266 1.00 77.88 92 ASN A CA 1
ATOM 730 C C . ASN A 1 92 ? -16.558 9.445 12.515 1.00 77.88 92 ASN A C 1
ATOM 732 O O . ASN A 1 92 ? -16.812 8.529 11.739 1.00 77.88 92 ASN A O 1
ATOM 736 N N . THR A 1 93 ? -15.787 9.280 13.587 1.00 76.69 93 THR A N 1
ATOM 737 C CA . THR A 1 93 ? -15.197 7.993 13.988 1.00 76.69 93 THR A CA 1
ATOM 738 C C . THR A 1 93 ? -16.089 7.198 14.939 1.00 76.69 93 THR A C 1
ATOM 740 O O . THR A 1 93 ? -15.699 6.122 15.391 1.00 76.69 93 THR A O 1
ATOM 743 N N . LYS A 1 94 ? -17.283 7.708 15.268 1.00 78.62 94 LYS A N 1
ATOM 744 C CA . LYS A 1 94 ? -18.226 6.980 16.116 1.00 78.62 94 LYS A CA 1
ATOM 745 C C . LYS A 1 94 ? -18.780 5.779 15.340 1.00 78.62 94 LYS A C 1
ATOM 747 O O . LYS A 1 94 ? -19.220 5.970 14.203 1.00 78.62 94 LYS A O 1
ATOM 752 N N . PRO A 1 95 ? -18.807 4.573 15.940 1.00 66.31 95 PRO A N 1
ATOM 753 C CA . PRO A 1 95 ? -19.489 3.429 15.353 1.00 66.31 95 PRO A CA 1
ATOM 754 C C . PRO A 1 95 ? -20.920 3.835 15.013 1.00 66.31 95 PRO A C 1
ATOM 756 O O . PRO A 1 95 ? -21.674 4.270 15.885 1.00 66.31 95 PRO A O 1
ATOM 759 N N . THR A 1 96 ? -21.274 3.765 13.732 1.00 61.66 96 THR A N 1
ATOM 760 C CA . THR A 1 96 ? -22.667 3.942 13.332 1.00 61.66 96 THR A CA 1
ATOM 761 C C . THR A 1 96 ? -23.311 2.586 13.547 1.00 61.66 96 THR A C 1
ATOM 763 O O . THR A 1 96 ? -22.989 1.644 12.829 1.00 61.66 96 THR A O 1
ATOM 766 N N . ASN A 1 97 ? -24.133 2.461 14.588 1.00 52.03 97 ASN A N 1
ATOM 767 C CA . ASN A 1 97 ? -24.971 1.278 14.744 1.00 52.03 97 ASN A CA 1
ATOM 768 C C . ASN A 1 97 ? -25.894 1.225 13.520 1.00 52.03 97 ASN A C 1
ATOM 770 O O . ASN A 1 97 ? -26.702 2.137 13.331 1.00 52.03 97 ASN A O 1
ATOM 774 N N . LEU A 1 98 ? -25.698 0.214 12.675 1.00 51.50 98 LEU A N 1
ATOM 775 C CA . LEU A 1 98 ? -26.642 -0.195 11.639 1.00 51.50 98 LEU A CA 1
ATOM 776 C C . LEU A 1 98 ? -27.562 -1.267 12.220 1.00 51.50 98 LEU A C 1
ATOM 778 O O . LEU A 1 98 ? -27.034 -2.136 12.952 1.00 51.50 98 LEU A O 1
#

Sequence (98 aa):
ATRSQIREMTQKFFTGVTDIRNPNSYLEPAQKLYEWLVEPLEEISQGQKLTNLTFLMDKNLRSVPLAALHDGKGFLAERYSLGIMPSLALTNTKPTNL

Radius of gyration: 14.5 Å; chains: 1; bounding box: 39×30×38 Å

Secondary structure (DSSP, 8-state):
--HHHHHHHHHHHHHHHT-TT-TTTTHHHHHHHHHHHTHHHHHHTTT----EEEEE--TTTTT--GGG-B-SSSBHHHHSEEEEES-STTS--S----

pLDDT: mean 88.52, std 9.44, range [51.5, 98.12]

Foldseek 3Di:
DDPVVLLVLLVQLVVQCVPPPRVCSNQVSLQVNCVVPPVVVVVVCPPDQAAADEDEDDPSNPPRPQQQRDNPPDGPVVRHHYHYDPDPVPDDPDPDDD